Protein AF-A0A518DJ75-F1 (afdb_monomer_lite)

Sequence (90 aa):
MQISIPEESAGLFRAKAAAAGFGDDIASYLSLLVAGDQTTSRPTTDQRADPEIDVLIDEGFASGPADRSWAAMIADCKRKALAESTSRQP

Organism: NCBI:txid2528009

Secondary structure (DSSP, 8-state):
------HHHHHHHHHHHHHTT-TT-HHHHHHHHHHHHHHS-------S--HHHHHHHHHHHHT-S--S-HHHHHHHHHHHHHHHHHTT--

pLDDT: mean 78.15, std 14.55, range [41.06, 92.62]

Foldseek 3Di:
DDDDDPPVCLVVLQVVCVVVVNHNCSVVVVVCVVVVCVVPPDPPPPVPPPVVNVVVVVVVVVVDDDPDDPVVVVVVVVVVVVVVVVVPDD

Radius of gyration: 25.45 Å; chains: 1; bounding box: 46×43×57 Å

Structure (mmCIF, N/CA/C/O backbone):
data_AF-A0A518DJ75-F1
#
_entry.id   AF-A0A518DJ75-F1
#
loop_
_atom_site.group_PDB
_atom_site.id
_atom_site.type_symbol
_atom_site.label_atom_id
_atom_site.label_alt_id
_atom_site.label_comp_id
_atom_site.label_asym_id
_atom_site.label_entity_id
_atom_site.label_seq_id
_atom_site.pdbx_PDB_ins_code
_atom_site.Cartn_x
_atom_site.Cartn_y
_atom_site.Cartn_z
_atom_site.occupancy
_atom_site.B_iso_or_equiv
_atom_site.auth_seq_id
_atom_site.auth_comp_id
_atom_site.auth_asym_id
_atom_site.auth_atom_id
_atom_site.pdbx_PDB_model_num
ATOM 1 N N . MET A 1 1 ? -25.153 -5.559 19.614 1.00 64.12 1 MET A N 1
ATOM 2 C CA . MET A 1 1 ? -24.197 -6.437 18.905 1.00 64.12 1 MET A CA 1
ATOM 3 C C . MET A 1 1 ? -23.143 -6.862 19.912 1.00 64.12 1 MET A C 1
ATOM 5 O O . MET A 1 1 ? -22.631 -5.991 20.599 1.00 64.12 1 MET A O 1
ATOM 9 N N . GLN A 1 2 ? -22.880 -8.159 20.065 1.00 70.81 2 GLN A N 1
ATOM 10 C CA . GLN A 1 2 ? -21.865 -8.669 20.993 1.00 70.81 2 GLN A CA 1
ATOM 11 C C . GLN A 1 2 ? -20.686 -9.186 20.169 1.00 70.81 2 GLN A C 1
ATOM 13 O O . GLN A 1 2 ? -20.874 -10.050 19.316 1.00 70.81 2 GLN A O 1
ATOM 18 N N . ILE A 1 3 ? -19.499 -8.617 20.382 1.00 71.31 3 ILE A N 1
ATOM 19 C CA . ILE A 1 3 ? -18.266 -9.021 19.699 1.00 71.31 3 ILE A CA 1
ATOM 20 C C . ILE A 1 3 ? -17.399 -9.736 20.726 1.00 71.31 3 ILE A C 1
ATOM 22 O O . ILE A 1 3 ? -17.009 -9.143 21.732 1.00 71.31 3 ILE A O 1
ATOM 26 N N . SER A 1 4 ? -17.108 -11.008 20.479 1.00 77.00 4 SER A N 1
ATOM 27 C CA . SER A 1 4 ? -16.164 -11.765 21.294 1.00 77.00 4 S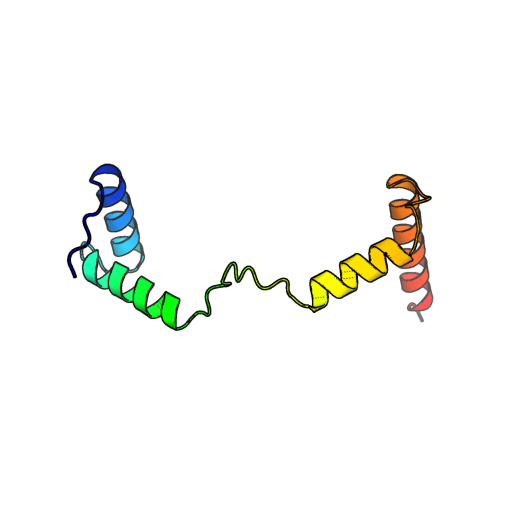ER A CA 1
ATOM 28 C C . SER A 1 4 ? -14.751 -11.496 20.791 1.00 77.00 4 SER A C 1
ATOM 30 O O . SER A 1 4 ? -14.413 -11.854 19.665 1.00 77.00 4 SER A O 1
ATOM 32 N N . ILE A 1 5 ? -13.932 -10.856 21.622 1.00 76.19 5 ILE A N 1
ATOM 33 C CA . ILE A 1 5 ? -12.511 -10.639 21.343 1.00 76.19 5 ILE A CA 1
ATOM 34 C C . ILE A 1 5 ? -11.741 -11.815 21.958 1.00 76.19 5 ILE A C 1
ATOM 36 O O . ILE A 1 5 ? -11.898 -12.050 23.158 1.00 76.19 5 ILE A O 1
ATOM 40 N N . PRO A 1 6 ? -10.920 -12.549 21.184 1.00 83.75 6 PRO A N 1
ATOM 41 C CA . PRO A 1 6 ? -10.054 -13.588 21.732 1.00 83.75 6 PRO A CA 1
ATOM 42 C C . PRO A 1 6 ? -9.170 -13.033 22.852 1.00 83.75 6 PRO A C 1
ATOM 44 O O . PRO A 1 6 ? -8.636 -11.928 22.731 1.00 83.75 6 PRO A O 1
ATOM 47 N N . GLU A 1 7 ? -8.990 -13.795 23.929 1.00 77.75 7 GLU A N 1
ATOM 48 C CA . GLU A 1 7 ? -8.253 -13.347 25.120 1.00 77.75 7 GLU A CA 1
ATOM 49 C C . GLU A 1 7 ? -6.812 -12.924 24.789 1.00 77.75 7 GLU A C 1
ATOM 51 O O . GLU A 1 7 ? -6.342 -11.888 25.259 1.00 77.75 7 GLU A O 1
ATOM 56 N N . GLU A 1 8 ? -6.169 -13.643 23.865 1.00 81.50 8 GLU A N 1
ATOM 57 C CA . GLU A 1 8 ? -4.838 -13.335 23.325 1.00 81.50 8 GLU A CA 1
ATOM 58 C C . GLU A 1 8 ? -4.748 -11.923 22.723 1.00 81.50 8 GLU A C 1
ATOM 60 O O . GLU A 1 8 ? -3.718 -11.257 22.803 1.00 81.50 8 GLU A O 1
ATOM 65 N N . SER A 1 9 ? -5.846 -11.438 22.139 1.00 82.25 9 SER A N 1
ATOM 66 C CA . SER A 1 9 ? -5.932 -10.112 21.520 1.00 82.25 9 SER A CA 1
ATOM 67 C C . SER A 1 9 ? -6.462 -9.043 22.478 1.00 82.25 9 SER A C 1
ATOM 69 O O . SER A 1 9 ? -6.257 -7.852 22.241 1.00 82.25 9 SER A O 1
ATOM 71 N N . ALA A 1 10 ? -7.122 -9.426 23.574 1.00 82.56 10 ALA A N 1
ATOM 72 C CA . ALA A 1 10 ? -7.733 -8.486 24.511 1.00 82.56 10 ALA A CA 1
ATOM 73 C C . ALA A 1 10 ? -6.695 -7.552 25.156 1.00 82.56 10 ALA A C 1
ATOM 75 O O . ALA A 1 10 ? -6.947 -6.355 25.293 1.00 82.56 10 ALA A O 1
ATOM 76 N N . GLY A 1 11 ? -5.505 -8.071 25.484 1.00 84.62 11 GLY A N 1
ATOM 77 C CA . GLY A 1 11 ? -4.400 -7.259 26.008 1.00 84.62 11 GLY A CA 1
ATOM 78 C C . GLY A 1 11 ? -3.925 -6.196 25.013 1.00 84.62 11 GLY A C 1
ATOM 79 O O . GLY A 1 11 ? -3.725 -5.039 25.384 1.00 84.62 11 GLY A O 1
ATOM 80 N N . LEU A 1 12 ? -3.833 -6.560 23.731 1.00 87.12 12 LEU A N 1
ATOM 81 C CA . LEU A 1 12 ? -3.469 -5.634 22.659 1.00 87.12 12 LEU A CA 1
ATOM 82 C C . LEU A 1 12 ? -4.513 -4.521 22.499 1.00 87.12 12 LEU A C 1
ATOM 84 O O . LEU A 1 12 ? -4.150 -3.352 22.375 1.00 87.12 12 LEU A O 1
ATOM 88 N N . PHE A 1 13 ? -5.803 -4.863 22.513 1.00 87.75 13 PHE A N 1
ATOM 89 C CA . PHE A 1 13 ? -6.871 -3.871 22.373 1.00 87.75 13 PHE A CA 1
ATOM 90 C C . PHE A 1 13 ? -6.958 -2.920 23.570 1.00 87.75 13 PHE A C 1
ATOM 92 O O . PHE A 1 13 ? -7.177 -1.731 23.352 1.00 87.75 13 PHE A O 1
ATOM 99 N N . ARG A 1 14 ? -6.702 -3.389 24.801 1.00 88.19 14 ARG A N 1
ATOM 100 C CA . ARG A 1 14 ? -6.577 -2.501 25.974 1.00 88.19 14 ARG A CA 1
ATOM 101 C C . ARG A 1 14 ? -5.427 -1.515 25.818 1.00 88.19 14 ARG A C 1
ATOM 103 O O . ARG A 1 14 ? -5.625 -0.319 25.984 1.00 88.19 14 ARG A O 1
ATOM 110 N N . ALA A 1 15 ? -4.244 -1.997 25.433 1.00 87.50 15 ALA A N 1
ATOM 111 C CA . ALA A 1 15 ? -3.084 -1.128 25.233 1.00 87.50 15 ALA A CA 1
ATOM 112 C C . ALA A 1 15 ? -3.346 -0.056 24.160 1.00 87.50 15 ALA A C 1
ATOM 114 O O . ALA A 1 15 ? -2.976 1.105 24.332 1.00 87.50 15 ALA A O 1
ATOM 115 N N . LYS A 1 16 ? -4.031 -0.427 23.070 1.00 88.81 16 LYS A N 1
ATOM 116 C CA . LYS A 1 16 ? -4.418 0.508 22.005 1.00 88.81 16 LYS A CA 1
ATOM 117 C C . LYS A 1 16 ? -5.487 1.511 22.445 1.00 88.81 16 LYS A C 1
ATOM 119 O O . LYS A 1 16 ? -5.350 2.689 22.127 1.00 88.81 16 LYS A O 1
ATOM 124 N N . ALA A 1 17 ? -6.506 1.074 23.185 1.00 89.62 17 ALA A N 1
ATOM 125 C CA . ALA A 1 17 ? -7.530 1.961 23.736 1.00 89.62 17 ALA A CA 1
ATOM 126 C C . ALA A 1 17 ? -6.908 2.991 24.695 1.00 89.62 17 ALA A C 1
ATOM 128 O O . ALA A 1 17 ? -7.156 4.189 24.557 1.00 89.62 17 ALA A O 1
ATOM 129 N N . ALA A 1 18 ? -6.008 2.552 25.581 1.00 89.81 18 ALA A N 1
ATOM 130 C CA . ALA A 1 18 ? -5.280 3.432 26.490 1.00 89.81 18 ALA A CA 1
ATOM 131 C C . ALA A 1 18 ? -4.416 4.455 25.736 1.00 89.81 18 ALA A C 1
ATOM 133 O O . ALA A 1 18 ? -4.486 5.648 26.027 1.00 89.81 18 ALA A O 1
ATOM 134 N N . ALA A 1 19 ? -3.663 4.015 24.721 1.00 89.31 19 ALA A N 1
ATOM 135 C CA . ALA A 1 19 ? -2.849 4.900 23.885 1.00 89.31 19 ALA A CA 1
ATOM 136 C C . ALA A 1 19 ? -3.684 5.927 23.098 1.00 89.31 19 ALA A C 1
ATOM 138 O O . ALA A 1 19 ? -3.221 7.037 22.851 1.00 89.31 19 ALA A O 1
ATOM 139 N N . ALA A 1 20 ? -4.917 5.572 22.728 1.00 87.25 20 ALA A N 1
ATOM 140 C CA . ALA A 1 20 ? -5.862 6.453 22.046 1.00 87.25 20 ALA A CA 1
ATOM 141 C C . ALA A 1 20 ? -6.658 7.370 23.001 1.00 87.25 20 ALA A C 1
ATOM 143 O O . ALA A 1 20 ? -7.511 8.124 22.541 1.00 87.25 20 ALA A O 1
ATOM 144 N N . GLY A 1 21 ? -6.401 7.315 24.315 1.00 90.62 21 GLY A N 1
ATOM 145 C CA . GLY A 1 21 ? -7.070 8.150 25.320 1.00 90.62 21 GLY A CA 1
ATOM 146 C C . GLY A 1 21 ? -8.392 7.592 25.861 1.00 90.62 21 GLY A C 1
ATOM 147 O O . GLY A 1 21 ? -9.065 8.276 26.625 1.00 90.62 21 GLY A O 1
ATOM 148 N N . PHE A 1 22 ? -8.752 6.354 25.514 1.00 88.19 22 PHE A N 1
ATOM 149 C CA . PHE A 1 22 ? -9.968 5.672 25.986 1.00 88.19 22 PHE A CA 1
ATOM 150 C C . PHE A 1 22 ? -9.752 4.862 27.277 1.00 88.19 22 PHE A C 1
ATOM 152 O O . PHE A 1 22 ? -10.702 4.317 27.836 1.00 88.19 22 PHE A O 1
ATOM 159 N N . GLY A 1 23 ? -8.513 4.771 27.772 1.00 88.56 23 GLY A N 1
ATOM 160 C CA . GLY A 1 23 ? -8.182 3.965 28.951 1.00 88.56 23 GLY A CA 1
ATOM 161 C C . GLY A 1 23 ? -8.503 2.483 28.729 1.00 88.56 23 GLY A C 1
ATOM 162 O O . GLY A 1 23 ? -8.091 1.905 27.726 1.00 88.56 23 GLY A O 1
ATOM 163 N N . ASP A 1 24 ? -9.262 1.886 29.649 1.00 85.38 24 ASP A N 1
ATOM 164 C CA . ASP A 1 24 ? -9.707 0.486 29.566 1.00 85.38 24 ASP A CA 1
ATOM 165 C C . ASP A 1 24 ? -11.016 0.298 28.777 1.00 85.38 24 ASP A C 1
ATOM 167 O O . ASP A 1 24 ? -11.492 -0.831 28.619 1.00 85.38 24 ASP A O 1
ATOM 171 N N . ASP A 1 25 ? -11.608 1.378 28.256 1.00 88.31 25 ASP A N 1
ATOM 172 C CA . ASP A 1 25 ? -12.848 1.315 27.484 1.00 88.31 25 ASP A CA 1
ATOM 173 C C . ASP A 1 25 ? -12.594 0.896 26.026 1.00 88.31 25 ASP A C 1
ATOM 175 O O . ASP A 1 25 ? -12.603 1.686 25.076 1.00 88.31 25 ASP A O 1
ATOM 179 N N . ILE A 1 26 ? -12.378 -0.409 25.851 1.00 86.94 26 ILE A N 1
ATOM 180 C CA . ILE A 1 26 ? -12.200 -1.039 24.538 1.00 86.94 26 ILE A CA 1
ATOM 181 C C . ILE A 1 26 ? -13.449 -0.858 23.663 1.00 86.94 26 ILE A C 1
ATOM 183 O O . ILE A 1 26 ? -13.329 -0.734 22.445 1.00 86.94 26 ILE A O 1
ATOM 187 N N . ALA A 1 27 ? -14.648 -0.855 24.250 1.00 87.00 27 ALA A N 1
ATOM 188 C CA . ALA A 1 27 ? -15.896 -0.820 23.492 1.00 87.00 27 ALA A CA 1
ATOM 189 C C . ALA A 1 27 ? -16.077 0.525 22.779 1.00 87.00 27 ALA A C 1
ATOM 191 O O . ALA A 1 27 ? -16.394 0.550 21.585 1.00 87.00 27 ALA A O 1
ATOM 192 N N . SER A 1 28 ? -15.810 1.632 23.475 1.00 86.44 28 SER A N 1
ATOM 193 C CA . SER A 1 28 ? -15.832 2.967 22.872 1.00 86.44 28 SER A CA 1
ATOM 194 C C . SER A 1 28 ? -14.727 3.139 21.831 1.00 86.44 28 SER A C 1
ATOM 196 O O . SER A 1 28 ? -14.989 3.664 20.748 1.00 86.44 28 SER A O 1
ATOM 198 N N . TYR A 1 29 ? -13.523 2.617 22.095 1.00 87.50 29 TYR A N 1
ATOM 199 C CA . TYR A 1 29 ? -12.424 2.635 21.124 1.00 87.50 29 TYR A CA 1
ATOM 200 C C . TYR A 1 29 ? -12.771 1.874 19.833 1.00 87.50 29 TYR A C 1
ATOM 202 O O . TYR A 1 29 ? -12.592 2.392 18.732 1.00 87.50 29 TYR A O 1
ATOM 210 N N . LEU A 1 30 ? -13.327 0.664 19.944 1.00 85.94 30 LEU A N 1
ATOM 211 C CA . LEU A 1 30 ? -13.759 -0.117 18.783 1.00 85.94 30 LEU A CA 1
ATOM 212 C C . LEU A 1 30 ? -14.916 0.551 18.039 1.00 85.94 30 LEU A C 1
ATOM 214 O O . LEU A 1 30 ? -14.947 0.520 16.812 1.00 85.94 30 LEU A O 1
ATOM 218 N N . SER A 1 31 ? -15.840 1.185 18.760 1.00 85.38 31 SER A N 1
ATOM 219 C CA . SER A 1 31 ? -16.944 1.930 18.147 1.00 85.38 31 SER A CA 1
ATOM 220 C C . SER A 1 31 ? -16.430 3.123 17.341 1.00 85.38 31 SER A C 1
ATOM 222 O O . SER A 1 31 ? -16.908 3.350 16.232 1.00 85.38 31 SER A O 1
ATOM 224 N N . LEU A 1 32 ? -15.412 3.833 17.847 1.00 84.81 32 LEU A N 1
ATOM 225 C CA . LEU A 1 32 ? -14.726 4.886 17.098 1.00 84.81 32 LEU A CA 1
ATOM 226 C C . LEU A 1 32 ? -14.067 4.329 15.832 1.00 84.81 32 LEU A C 1
ATOM 228 O O . LEU A 1 32 ? -14.202 4.939 14.779 1.00 84.81 32 LEU A O 1
ATOM 232 N N . LEU A 1 33 ? -13.379 3.186 15.908 1.00 82.44 33 LEU A N 1
ATOM 233 C CA . LEU A 1 33 ? -12.746 2.582 14.732 1.00 82.44 33 LEU A CA 1
ATOM 234 C C . LEU A 1 33 ? -13.772 2.178 13.673 1.00 82.44 33 LEU A C 1
ATOM 236 O O . LEU A 1 33 ? -13.571 2.466 12.500 1.00 82.44 33 LEU A O 1
ATOM 240 N N . VAL A 1 34 ? -14.883 1.560 14.078 1.00 80.19 34 VAL A N 1
ATOM 241 C CA . VAL A 1 34 ? -15.958 1.163 13.156 1.00 80.19 34 VAL A CA 1
ATOM 242 C C . VAL A 1 34 ? -16.640 2.388 12.542 1.00 80.19 34 VAL A C 1
ATOM 244 O O . VAL A 1 34 ? -16.946 2.377 11.354 1.00 80.19 34 VAL A O 1
ATOM 247 N N . ALA A 1 35 ? -16.859 3.452 13.319 1.00 76.38 35 ALA A N 1
ATOM 248 C CA . ALA A 1 35 ? -17.407 4.706 12.805 1.00 76.38 35 ALA A CA 1
ATOM 249 C C . ALA A 1 35 ? -16.415 5.430 11.877 1.00 76.38 35 ALA A C 1
ATOM 251 O O . ALA A 1 35 ? -16.812 5.966 10.845 1.00 76.38 35 ALA A O 1
ATOM 252 N N . GLY A 1 36 ? -15.124 5.398 12.214 1.00 64.88 36 GLY A N 1
ATOM 253 C CA . GLY A 1 36 ? -14.034 5.936 11.406 1.00 64.88 36 GLY A CA 1
ATOM 254 C C . GLY A 1 36 ? -13.921 5.229 10.059 1.00 64.88 36 GLY A C 1
ATOM 255 O O . GLY A 1 36 ? -13.885 5.906 9.038 1.00 64.88 36 GLY A O 1
ATOM 256 N N . ASP A 1 37 ? -14.000 3.896 10.043 1.00 57.03 37 ASP A N 1
ATOM 257 C CA . ASP A 1 37 ? -13.953 3.057 8.833 1.00 57.03 37 ASP A CA 1
ATOM 258 C C . ASP A 1 37 ? -15.179 3.244 7.911 1.00 57.03 37 ASP A C 1
ATOM 260 O O . ASP A 1 37 ? -15.139 2.881 6.740 1.00 57.03 37 ASP A O 1
ATOM 264 N N . GLN A 1 38 ? -16.267 3.853 8.404 1.00 53.69 38 GLN A N 1
ATOM 265 C CA . GLN A 1 38 ? -17.388 4.302 7.561 1.00 53.69 38 GLN A CA 1
ATOM 266 C C . GLN A 1 38 ? -17.161 5.687 6.933 1.00 53.69 38 GLN A C 1
ATOM 268 O O . GLN A 1 38 ? -17.849 6.040 5.978 1.00 53.69 38 GLN A O 1
ATOM 273 N N . THR A 1 39 ? -16.219 6.476 7.459 1.00 49.56 39 THR A N 1
ATOM 274 C CA . THR A 1 39 ? -15.897 7.832 6.969 1.00 49.56 39 THR A CA 1
ATOM 275 C C . THR A 1 39 ? -14.616 7.890 6.145 1.00 49.56 39 THR A C 1
ATOM 277 O O . THR A 1 39 ? -14.515 8.687 5.215 1.00 49.56 39 THR A O 1
ATOM 280 N N . THR A 1 40 ? -13.647 7.023 6.426 1.00 47.56 40 THR A N 1
ATOM 281 C CA . THR A 1 40 ? -12.597 6.693 5.473 1.00 47.56 40 THR A CA 1
ATOM 282 C C . THR A 1 40 ? -13.174 5.661 4.534 1.00 47.56 40 THR A C 1
ATOM 284 O O . THR A 1 40 ? -13.391 4.530 4.954 1.00 47.56 40 THR A O 1
ATOM 287 N N . SER A 1 41 ? -13.415 6.033 3.274 1.00 45.50 41 SER A N 1
ATOM 288 C CA . SER A 1 41 ? -13.541 5.060 2.194 1.00 45.50 41 SER A CA 1
ATOM 289 C C . SER A 1 41 ? -12.420 4.049 2.365 1.00 45.50 41 SER A C 1
ATOM 291 O O . SER A 1 41 ? -11.253 4.344 2.102 1.00 45.50 41 SER A O 1
ATOM 293 N N . ARG A 1 42 ? -12.770 2.866 2.869 1.00 41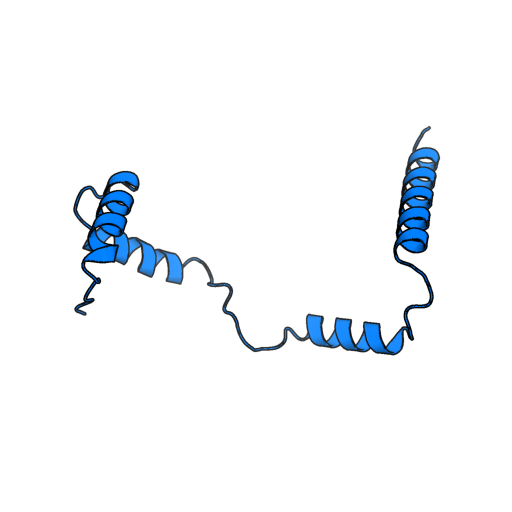.06 42 ARG A N 1
ATOM 294 C CA . ARG A 1 42 ? -11.945 1.678 2.758 1.00 41.06 42 ARG A CA 1
ATOM 295 C C . ARG A 1 42 ? -11.447 1.687 1.310 1.00 41.06 42 ARG A C 1
ATOM 297 O O . ARG A 1 42 ? -12.289 1.859 0.423 1.00 41.06 42 ARG A O 1
ATOM 304 N N . PRO A 1 43 ? -10.145 1.524 1.015 1.00 46.84 43 PRO A N 1
ATOM 305 C CA . PRO A 1 43 ? -9.811 0.935 -0.261 1.00 46.84 43 PRO A CA 1
ATOM 306 C C . PRO A 1 43 ? -10.455 -0.439 -0.165 1.00 46.84 43 PRO A C 1
ATOM 308 O O . PRO A 1 43 ? -9.926 -1.368 0.450 1.00 46.84 43 PRO A O 1
ATOM 311 N N . THR A 1 44 ? -11.697 -0.531 -0.629 1.00 46.19 44 THR A N 1
ATOM 312 C CA . THR A 1 44 ? -12.284 -1.803 -0.937 1.00 46.19 44 THR A CA 1
ATOM 313 C C . THR A 1 44 ? -11.229 -2.432 -1.821 1.00 46.19 44 THR A C 1
ATOM 315 O O . THR A 1 44 ? -10.764 -1.854 -2.803 1.00 46.19 44 THR A O 1
ATOM 318 N N . THR A 1 45 ? -10.819 -3.640 -1.472 1.00 45.75 45 THR A N 1
ATOM 319 C CA . THR A 1 45 ? -10.426 -4.591 -2.500 1.00 45.75 45 THR A CA 1
ATOM 320 C C . THR A 1 45 ? -11.696 -4.859 -3.313 1.00 45.75 45 THR A C 1
ATOM 322 O O . THR A 1 45 ? -12.254 -5.949 -3.273 1.00 45.75 45 THR A O 1
ATOM 325 N N . ASP A 1 46 ? -12.251 -3.811 -3.929 1.00 47.47 46 ASP A N 1
ATOM 326 C CA . ASP A 1 46 ? -13.300 -3.902 -4.904 1.00 47.47 46 ASP A CA 1
ATOM 327 C C . ASP A 1 46 ? -12.602 -4.654 -6.012 1.00 47.47 46 ASP A C 1
ATOM 329 O O . ASP A 1 46 ? -11.744 -4.139 -6.717 1.00 47.47 46 ASP A O 1
ATOM 333 N N . GLN A 1 47 ? -12.952 -5.925 -6.127 1.00 49.50 47 GLN A N 1
ATOM 334 C CA . GLN A 1 47 ? -12.616 -6.781 -7.254 1.00 49.50 47 GLN A CA 1
ATOM 335 C C . GLN A 1 47 ? -13.288 -6.294 -8.550 1.00 49.50 47 GLN A C 1
ATOM 337 O O . GLN A 1 47 ? -13.477 -7.064 -9.487 1.00 49.50 47 GLN A O 1
ATOM 342 N N . ARG A 1 48 ? -13.682 -5.021 -8.619 1.00 50.81 48 ARG A N 1
ATOM 343 C CA . ARG A 1 48 ? -13.828 -4.322 -9.877 1.00 50.81 48 ARG A CA 1
ATOM 344 C C . ARG A 1 48 ? -12.414 -3.979 -10.287 1.00 50.81 48 ARG A C 1
ATOM 346 O O . ARG A 1 48 ? -11.811 -3.085 -9.704 1.00 50.81 48 ARG A O 1
ATOM 353 N N . ALA A 1 49 ? -11.900 -4.747 -11.244 1.00 57.31 49 ALA A N 1
ATOM 354 C CA . ALA A 1 49 ? -10.807 -4.295 -12.079 1.00 57.31 49 ALA A CA 1
ATOM 355 C C . ALA A 1 49 ? -11.079 -2.822 -12.394 1.00 57.31 49 ALA A C 1
ATOM 357 O O . ALA A 1 49 ? -12.135 -2.481 -12.937 1.00 57.31 49 ALA A O 1
ATOM 358 N N . ASP A 1 50 ? -10.217 -1.952 -11.879 1.00 67.06 50 ASP A N 1
ATOM 359 C CA . ASP A 1 50 ? -10.241 -0.559 -12.266 1.00 67.06 50 ASP A CA 1
ATOM 360 C C . ASP A 1 50 ? -10.127 -0.580 -13.796 1.00 67.06 50 ASP A C 1
ATOM 362 O O . ASP A 1 50 ? -9.164 -1.165 -14.301 1.00 67.06 50 ASP A O 1
ATOM 366 N N . PRO A 1 51 ? -11.110 -0.062 -14.552 1.00 68.44 51 PRO A N 1
ATOM 367 C CA . PRO A 1 51 ? -11.043 -0.099 -16.008 1.00 68.44 51 PRO A CA 1
ATOM 368 C C . PRO A 1 51 ? -9.762 0.573 -16.522 1.00 68.44 51 PRO A C 1
ATOM 370 O O . PRO A 1 51 ? -9.304 0.248 -17.612 1.00 68.44 51 PRO A O 1
ATOM 373 N N . GLU A 1 52 ? -9.152 1.464 -15.734 1.00 75.00 52 GLU A N 1
ATOM 374 C CA . GLU A 1 52 ? -7.840 2.033 -16.026 1.00 75.00 52 GLU A CA 1
ATOM 375 C C . GLU A 1 52 ? -6.721 0.978 -15.976 1.00 75.00 52 GLU A C 1
ATOM 377 O O . GLU A 1 52 ? -5.843 0.975 -16.834 1.00 75.00 52 GLU A O 1
ATOM 382 N N . ILE A 1 53 ? -6.770 0.026 -15.039 1.00 79.62 53 ILE A N 1
ATOM 383 C CA . ILE A 1 53 ? -5.801 -1.078 -14.961 1.00 79.62 53 ILE A CA 1
ATOM 384 C C . ILE A 1 53 ? -5.931 -2.004 -16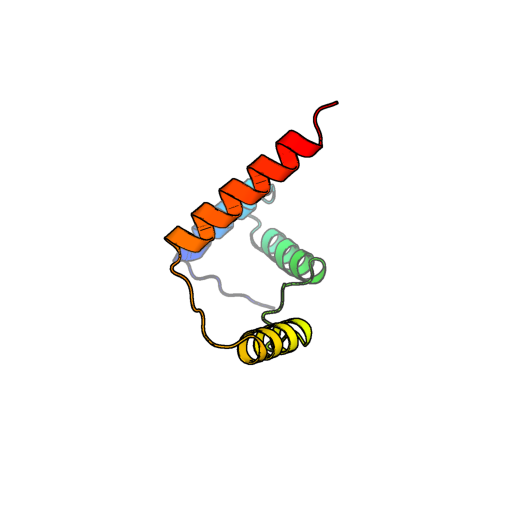.174 1.00 79.62 53 ILE A C 1
ATOM 386 O O . ILE A 1 53 ? -4.910 -2.382 -16.745 1.00 79.62 53 ILE A O 1
ATOM 390 N N . ASP A 1 54 ? -7.153 -2.343 -16.592 1.00 82.00 54 ASP A N 1
ATOM 391 C CA . ASP A 1 54 ? -7.371 -3.205 -17.762 1.00 82.00 54 ASP A CA 1
ATOM 392 C C . ASP A 1 54 ? -6.846 -2.542 -19.046 1.00 82.00 54 ASP A C 1
ATOM 394 O O . ASP A 1 54 ? -6.152 -3.182 -19.836 1.00 82.00 54 ASP A O 1
ATOM 398 N N . VAL A 1 55 ? -7.076 -1.233 -19.205 1.00 85.94 55 VAL A N 1
ATOM 399 C CA . VAL A 1 55 ? -6.513 -0.451 -20.317 1.00 85.94 55 VAL A CA 1
ATOM 400 C C . VAL A 1 55 ? -4.982 -0.467 -20.287 1.00 85.94 55 VAL A C 1
ATOM 402 O O . VAL A 1 55 ? -4.359 -0.727 -21.314 1.00 85.94 55 VAL A O 1
ATOM 405 N N . LEU A 1 56 ? -4.358 -0.257 -19.124 1.00 87.81 56 LEU A N 1
ATOM 406 C CA . LEU A 1 56 ? -2.895 -0.282 -18.996 1.00 87.81 56 LEU A CA 1
ATOM 407 C C . LEU A 1 56 ? -2.297 -1.667 -19.298 1.00 87.81 56 LEU A C 1
ATOM 409 O O . LEU A 1 56 ? -1.192 -1.764 -19.837 1.00 87.81 56 LEU A O 1
ATOM 413 N N . ILE A 1 57 ? -3.012 -2.746 -18.964 1.00 85.88 57 ILE A N 1
ATOM 414 C CA . ILE A 1 57 ? -2.605 -4.117 -19.293 1.00 85.88 57 ILE A CA 1
ATOM 415 C C . ILE A 1 57 ? -2.683 -4.349 -20.806 1.00 85.88 57 ILE A C 1
ATOM 417 O O . ILE A 1 57 ? -1.718 -4.852 -21.390 1.00 85.88 57 ILE A O 1
ATOM 421 N N . ASP A 1 58 ? -3.784 -3.952 -21.446 1.00 88.44 58 ASP A N 1
ATOM 422 C CA . ASP A 1 58 ? -3.971 -4.082 -22.895 1.00 88.44 58 ASP A CA 1
ATOM 423 C C . ASP A 1 58 ? -2.939 -3.259 -23.680 1.00 88.44 58 ASP A C 1
ATOM 425 O O . ASP A 1 58 ? -2.342 -3.756 -24.640 1.00 88.44 58 ASP A O 1
ATOM 429 N N . GLU A 1 59 ? -2.651 -2.031 -23.238 1.00 91.06 59 GLU A N 1
ATOM 430 C CA . GLU A 1 59 ? -1.577 -1.199 -23.790 1.00 91.06 59 GLU A CA 1
ATOM 431 C C . GLU A 1 59 ? -0.205 -1.871 -23.637 1.00 91.06 59 GLU A C 1
ATOM 433 O O . GLU A 1 59 ? 0.595 -1.893 -24.579 1.00 91.06 59 GLU A O 1
ATOM 438 N N . GLY A 1 60 ? 0.051 -2.481 -22.475 1.00 88.25 60 GLY A N 1
ATOM 439 C CA . GLY A 1 60 ? 1.255 -3.264 -22.216 1.00 88.25 60 GLY A CA 1
ATOM 440 C C . GLY A 1 60 ? 1.422 -4.416 -23.208 1.00 88.25 60 GLY A C 1
ATOM 441 O O . GLY A 1 60 ? 2.487 -4.550 -23.814 1.00 88.25 60 GLY A O 1
ATOM 442 N N . PHE A 1 61 ? 0.373 -5.208 -23.443 1.00 88.75 61 PHE A N 1
ATOM 443 C CA . PHE A 1 61 ? 0.404 -6.292 -24.431 1.00 88.75 61 PHE A CA 1
ATOM 444 C C . PHE A 1 61 ? 0.572 -5.784 -25.868 1.00 88.75 61 PHE A C 1
ATOM 446 O O . PHE A 1 61 ? 1.332 -6.374 -26.641 1.00 88.75 61 PHE A O 1
ATOM 453 N N . ALA A 1 62 ? -0.091 -4.682 -26.227 1.00 92.62 62 ALA A N 1
ATOM 454 C CA . ALA A 1 62 ? 0.020 -4.075 -27.551 1.00 92.62 62 ALA A CA 1
ATOM 455 C C . ALA A 1 62 ? 1.425 -3.511 -27.836 1.00 92.62 62 ALA A C 1
ATOM 457 O O . ALA A 1 62 ? 1.838 -3.457 -28.996 1.00 92.62 62 ALA A O 1
ATOM 458 N N . SER A 1 63 ? 2.180 -3.131 -26.798 1.00 90.38 63 SER A N 1
ATOM 459 C CA . SER A 1 63 ? 3.536 -2.576 -26.930 1.00 90.38 63 SER A CA 1
ATOM 460 C C . SER A 1 63 ? 4.607 -3.588 -27.375 1.00 90.38 63 SER A C 1
ATOM 462 O O . SER A 1 63 ? 5.713 -3.191 -27.745 1.00 90.38 63 SER A O 1
ATOM 464 N N . GLY A 1 64 ? 4.272 -4.882 -27.412 1.00 89.19 64 GLY A N 1
ATOM 465 C CA . GLY A 1 64 ? 5.179 -5.949 -27.827 1.00 89.19 64 GLY A CA 1
ATOM 466 C C . GLY A 1 64 ? 6.072 -6.477 -26.694 1.00 89.19 64 GLY A C 1
ATOM 467 O O . GLY A 1 64 ? 5.942 -6.078 -25.537 1.00 89.19 64 GLY A O 1
ATOM 468 N N . PRO A 1 65 ? 6.961 -7.444 -26.988 1.00 88.00 65 PRO A N 1
ATOM 469 C CA . PRO A 1 65 ? 7.807 -8.055 -25.971 1.00 88.00 65 PRO A CA 1
ATOM 470 C C . PRO A 1 65 ? 8.848 -7.065 -25.440 1.00 88.00 65 PRO A C 1
ATOM 472 O O . PRO A 1 65 ? 9.424 -6.285 -26.196 1.00 88.00 65 PRO A O 1
ATOM 475 N N . ALA A 1 66 ? 9.155 -7.161 -24.145 1.00 85.88 66 ALA A N 1
ATOM 476 C CA . ALA A 1 66 ? 10.267 -6.426 -23.556 1.00 85.88 66 ALA A CA 1
ATOM 477 C C . ALA A 1 66 ? 11.590 -6.846 -24.226 1.00 85.88 66 ALA A C 1
ATOM 479 O O . ALA A 1 66 ? 12.029 -7.990 -24.105 1.00 85.88 66 ALA A O 1
ATOM 480 N N . ASP A 1 67 ? 12.225 -5.910 -24.926 1.00 86.19 67 ASP A N 1
ATOM 481 C CA . ASP A 1 67 ? 13.389 -6.137 -25.792 1.00 86.19 67 ASP A CA 1
ATOM 482 C C . ASP A 1 67 ? 14.727 -5.732 -25.150 1.00 86.19 67 ASP A C 1
ATOM 484 O O . ASP A 1 67 ? 15.803 -5.989 -25.694 1.00 86.19 67 ASP A O 1
ATOM 488 N N . ARG A 1 68 ? 14.677 -5.113 -23.965 1.00 83.81 68 ARG A N 1
ATOM 489 C CA . ARG A 1 68 ? 15.841 -4.563 -23.263 1.00 83.81 68 ARG A CA 1
ATOM 490 C C . ARG A 1 68 ? 15.977 -5.099 -21.846 1.00 83.81 68 ARG A C 1
ATOM 492 O O . ARG A 1 68 ? 15.000 -5.294 -21.127 1.00 83.81 68 ARG A O 1
ATOM 499 N N . SER A 1 69 ? 17.224 -5.278 -21.413 1.00 91.19 69 SER A N 1
ATOM 500 C CA . SER A 1 69 ? 17.524 -5.672 -20.037 1.00 91.19 69 SER A CA 1
ATOM 501 C C . SER A 1 69 ? 17.226 -4.538 -19.053 1.00 91.19 69 SER A C 1
ATOM 503 O O . SER A 1 69 ? 17.330 -3.352 -19.380 1.00 91.19 69 SER A O 1
ATOM 505 N N . TRP A 1 70 ? 16.927 -4.905 -17.805 1.00 86.69 70 TRP A N 1
ATOM 506 C CA . TRP A 1 70 ? 16.718 -3.946 -16.718 1.00 86.69 70 TRP A CA 1
ATOM 507 C C . TRP A 1 70 ? 17.890 -2.962 -16.575 1.00 86.69 70 TRP A C 1
ATOM 509 O O . TRP A 1 70 ? 17.690 -1.755 -16.461 1.00 86.69 70 TRP A O 1
ATOM 519 N N . ALA A 1 71 ? 19.130 -3.456 -16.661 1.00 92.19 71 ALA A N 1
ATOM 520 C CA . ALA A 1 71 ? 20.325 -2.619 -16.576 1.00 92.19 71 ALA A CA 1
ATOM 521 C C . ALA A 1 71 ? 20.400 -1.582 -17.713 1.00 92.19 71 ALA A C 1
ATOM 523 O O . ALA A 1 71 ? 20.727 -0.421 -17.460 1.00 92.19 71 ALA A O 1
ATOM 524 N N . ALA A 1 72 ? 20.052 -1.977 -18.945 1.00 88.62 72 ALA A N 1
ATOM 525 C CA . ALA A 1 72 ? 20.016 -1.073 -20.094 1.00 88.62 72 ALA A CA 1
ATOM 526 C C . ALA A 1 72 ? 18.924 -0.001 -19.940 1.00 88.62 72 ALA A C 1
ATOM 528 O O . ALA A 1 72 ? 19.171 1.173 -20.217 1.00 88.62 72 ALA A O 1
ATOM 529 N N . MET A 1 73 ? 17.750 -0.379 -19.425 1.00 91.38 73 MET A N 1
ATOM 530 C CA . MET A 1 73 ? 16.673 0.564 -19.122 1.00 91.38 73 MET A CA 1
ATOM 531 C C . MET A 1 73 ? 17.097 1.599 -18.070 1.00 91.38 73 MET A C 1
ATOM 533 O O . MET A 1 73 ? 16.909 2.797 -18.272 1.00 91.38 73 MET A O 1
ATOM 537 N N . ILE A 1 74 ? 17.711 1.164 -16.967 1.00 91.44 74 ILE A N 1
ATOM 538 C CA . ILE A 1 74 ? 18.159 2.064 -15.893 1.00 91.44 74 ILE A CA 1
ATOM 539 C C . ILE A 1 74 ? 19.246 3.025 -16.384 1.00 91.44 74 ILE A C 1
ATOM 541 O O . ILE A 1 74 ? 19.231 4.207 -16.031 1.00 91.44 74 ILE A O 1
ATOM 545 N N . ALA A 1 75 ? 20.180 2.546 -17.208 1.00 91.31 75 ALA A N 1
ATOM 546 C CA . ALA A 1 75 ? 21.186 3.402 -17.826 1.00 91.31 75 ALA A CA 1
ATOM 547 C C . ALA A 1 75 ? 20.542 4.473 -18.726 1.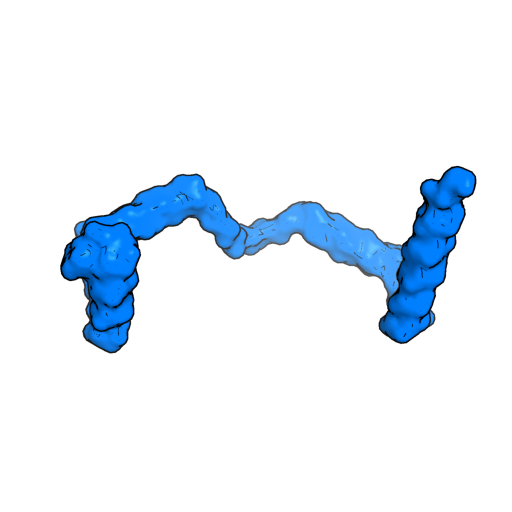00 91.31 75 ALA A C 1
A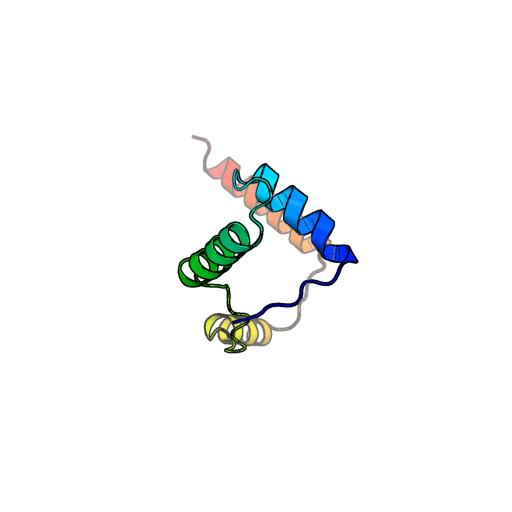TOM 549 O O . ALA A 1 75 ? 20.952 5.633 -18.682 1.00 91.31 75 ALA A O 1
ATOM 550 N N . ASP A 1 76 ? 19.503 4.120 -19.489 1.00 89.00 76 ASP A N 1
ATOM 551 C CA . ASP A 1 76 ? 18.761 5.068 -20.326 1.00 89.00 76 ASP A CA 1
ATOM 552 C C . ASP A 1 76 ? 18.036 6.142 -19.502 1.00 89.00 76 ASP A C 1
ATOM 554 O O . ASP A 1 76 ? 18.183 7.332 -19.783 1.00 89.00 76 ASP A O 1
ATOM 558 N N . CYS A 1 77 ? 17.341 5.750 -18.428 1.00 90.38 77 CYS A N 1
ATOM 559 C CA . CYS A 1 77 ? 16.671 6.697 -17.533 1.00 90.38 77 CYS A CA 1
ATOM 560 C C . CYS A 1 77 ? 17.657 7.689 -16.899 1.00 90.38 77 CYS A C 1
ATOM 562 O O . CYS A 1 77 ? 17.383 8.887 -16.855 1.00 90.38 77 CYS A O 1
ATOM 564 N N . LYS A 1 78 ? 18.835 7.218 -16.464 1.00 90.25 78 LYS A N 1
ATOM 565 C CA . LYS A 1 78 ? 19.885 8.091 -15.911 1.00 90.25 78 LYS A CA 1
ATOM 566 C C . LYS A 1 78 ? 20.403 9.095 -16.940 1.00 90.25 78 LYS A C 1
ATOM 568 O O . LYS A 1 78 ? 20.609 10.256 -16.598 1.00 90.25 78 LYS A O 1
ATOM 573 N N . ARG A 1 79 ? 20.591 8.672 -18.196 1.00 89.50 79 ARG A N 1
ATOM 574 C CA . ARG A 1 79 ? 21.011 9.576 -19.281 1.00 89.50 79 ARG A CA 1
ATOM 575 C C . ARG A 1 79 ? 19.956 10.638 -19.578 1.00 89.50 79 ARG A C 1
ATOM 577 O O . ARG A 1 79 ? 20.318 11.800 -19.723 1.00 89.50 79 ARG A O 1
ATOM 584 N N . LYS A 1 80 ? 18.675 10.259 -19.640 1.00 89.44 80 LYS A N 1
ATOM 585 C CA . LYS A 1 80 ? 17.564 11.197 -19.883 1.00 89.44 80 LYS A CA 1
ATOM 586 C C . LYS A 1 80 ? 17.433 12.228 -18.766 1.00 89.44 80 LYS A C 1
ATOM 588 O O . LYS A 1 80 ? 17.429 13.420 -19.047 1.00 89.44 80 LYS A O 1
ATOM 593 N N . ALA A 1 81 ? 17.460 11.779 -17.511 1.00 84.75 81 ALA A N 1
ATOM 594 C CA . ALA A 1 81 ? 17.429 12.670 -16.353 1.00 84.75 81 ALA A CA 1
ATOM 595 C C . ALA A 1 81 ? 18.608 13.662 -16.347 1.00 84.75 81 ALA A C 1
ATOM 597 O O . ALA A 1 81 ? 18.435 14.835 -16.022 1.00 84.75 81 ALA A O 1
ATOM 598 N N . LEU A 1 82 ? 19.805 13.213 -16.750 1.00 83.44 82 LEU A N 1
ATOM 599 C CA . LEU A 1 82 ? 20.969 14.087 -16.876 1.00 83.44 82 LEU A CA 1
ATOM 600 C C . LEU A 1 82 ? 20.777 15.121 -17.996 1.00 83.44 82 LEU A C 1
ATOM 602 O O . LEU A 1 82 ? 20.975 16.308 -17.753 1.00 83.44 82 LEU A O 1
ATOM 606 N N . ALA A 1 83 ? 20.333 14.699 -19.181 1.00 81.06 83 ALA A N 1
ATOM 607 C CA . ALA A 1 83 ? 20.099 15.591 -20.318 1.00 81.06 83 ALA A CA 1
ATOM 608 C C . ALA A 1 83 ? 19.057 16.683 -20.008 1.00 81.06 83 ALA A C 1
ATOM 610 O O . ALA A 1 83 ? 19.275 17.852 -20.324 1.00 81.06 83 ALA A O 1
ATOM 611 N N . GLU A 1 84 ? 17.970 16.322 -19.324 1.00 83.31 84 GLU A N 1
ATOM 612 C CA . GLU A 1 84 ? 16.927 17.258 -18.885 1.00 83.31 84 GLU A CA 1
ATOM 613 C C . GLU A 1 84 ? 17.416 18.239 -17.809 1.00 83.31 84 GLU A C 1
ATOM 615 O O . GLU A 1 84 ? 16.943 19.375 -17.740 1.00 83.31 84 GLU A O 1
ATOM 620 N N . SER A 1 85 ? 18.375 17.828 -16.972 1.00 76.69 85 SER A N 1
ATOM 621 C CA . SER A 1 85 ? 18.991 18.710 -15.974 1.00 76.69 85 SER A CA 1
ATOM 622 C C . SER A 1 85 ? 19.921 19.746 -16.612 1.00 76.69 85 SER A C 1
ATOM 624 O O . SER A 1 85 ? 19.938 20.899 -16.189 1.00 76.69 85 SER A O 1
ATOM 626 N N . THR A 1 86 ? 20.643 19.366 -17.671 1.00 69.75 86 THR A N 1
ATOM 627 C CA . THR A 1 86 ? 21.573 20.252 -18.385 1.00 69.75 86 THR A CA 1
ATOM 628 C C . THR A 1 86 ? 20.837 21.232 -19.301 1.00 69.75 86 THR A C 1
ATOM 630 O O . THR A 1 86 ? 21.261 22.373 -19.431 1.00 69.75 86 THR A O 1
ATOM 633 N N . SER A 1 87 ? 19.693 20.846 -19.881 1.00 66.25 87 SER A N 1
ATOM 634 C CA . SER A 1 87 ? 18.875 21.736 -20.724 1.00 66.25 87 SER A CA 1
ATOM 635 C C . SER A 1 87 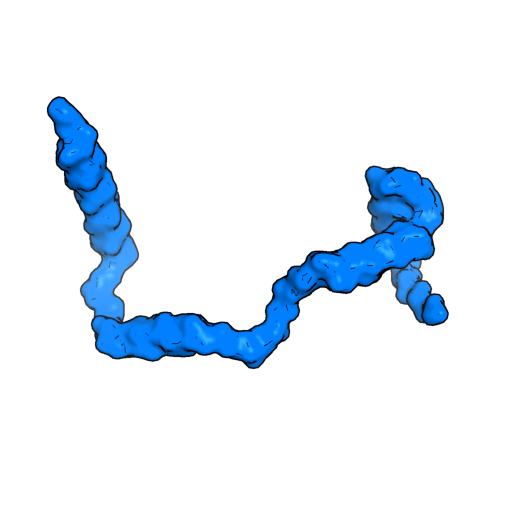? 18.085 22.798 -19.946 1.00 66.25 87 SER A C 1
ATOM 637 O O . SER A 1 87 ? 17.445 23.650 -20.556 1.00 66.25 87 SER A O 1
ATOM 639 N N . ARG A 1 88 ? 18.059 22.716 -18.609 1.00 61.56 88 ARG A N 1
ATOM 640 C CA . ARG A 1 88 ? 17.365 23.661 -17.714 1.00 61.56 88 ARG A CA 1
ATOM 641 C C . ARG A 1 88 ? 18.319 24.597 -16.963 1.00 61.56 88 ARG A C 1
ATOM 643 O O . ARG A 1 88 ? 17.848 25.403 -16.163 1.00 61.56 88 ARG A O 1
ATOM 650 N N . GLN A 1 89 ? 19.629 24.496 -17.192 1.00 53.66 89 GLN A N 1
ATOM 651 C CA . GLN A 1 89 ? 20.593 25.471 -16.681 1.00 53.66 89 GLN A CA 1
ATOM 652 C C . GLN A 1 89 ? 20.681 26.664 -17.658 1.00 53.66 89 GLN A C 1
ATOM 654 O O . GLN A 1 89 ? 20.801 26.418 -18.858 1.00 53.66 89 GLN A O 1
ATOM 659 N N . PRO A 1 90 ? 20.548 27.917 -17.177 1.00 53.16 90 PRO A N 1
ATOM 660 C CA . PRO A 1 90 ? 20.641 29.125 -18.002 1.00 53.16 90 PRO A CA 1
ATOM 661 C C . PRO A 1 90 ? 22.054 29.389 -18.532 1.00 53.16 90 PRO A C 1
ATOM 663 O O . PRO A 1 90 ? 23.030 28.991 -17.853 1.00 53.16 90 PRO A O 1
#